Protein AF-A0A9D6YMU0-F1 (afdb_monomer)

Secondary structure (DSSP, 8-state):
-HHHHHHHHHHHHHGGG--HHHHHHHHHHHHHHH-TTHHHHHHHHHT--HHHHHHHHHHHH-TT------

Mean predicted aligned error: 4.19 Å

Radius of gyration: 11.44 Å; Cα contacts (8 Å, |Δi|>4): 64; chains: 1; bounding box: 34×21×24 Å

pLDDT: mean 90.86, std 11.92, range [48.5, 97.94]

Solvent-accessible surface area (backbone atoms only — not comparable to full-atom values): 3913 Å² total; per-residue (Å²): 109,73,63,32,53,55,52,30,51,54,48,62,72,44,48,89,81,42,56,76,64,58,45,33,39,51,47,14,52,53,16,61,73,61,41,87,64,14,49,62,46,44,20,66,35,71,71,49,56,55,64,54,28,52,52,22,40,54,29,70,78,34,74,85,56,67,82,77,90,120

Foldseek 3Di:
DVLLQVLLVVCVVCVVVDDPLRSLLSLLVQLVVVPPCSLVSSCVSNVHDSVSNVVSVVCVVPVVPDPPPD

Sequence (70 aa):
MKDEKLISERNKILSPFLDEKSRKLLCAAESKVIGHGGIAIVSKAIGVSRTTVSTGLKELENPERIDNSR

Nearest PDB structures (foldseek):
  4l5e-assembly1_A-2  TM=6.210E-01  e=8.128E+00  Aquifex aeolicus VF5

Structure (mmCIF, N/CA/C/O backbone):
data_AF-A0A9D6YMU0-F1
#
_entry.id   AF-A0A9D6YMU0-F1
#
loop_
_atom_site.group_PDB
_atom_site.id
_atom_site.type_symbol
_atom_site.label_atom_id
_atom_site.label_alt_id
_atom_site.label_comp_id
_atom_site.label_asym_id
_atom_site.label_entity_id
_atom_site.label_seq_id
_atom_site.pdbx_PDB_ins_code
_atom_site.Cartn_x
_atom_site.Cartn_y
_atom_site.Cartn_z
_atom_site.occupancy
_atom_site.B_iso_or_equiv
_atom_site.auth_seq_id
_atom_site.auth_comp_id
_atom_site.auth_asym_id
_atom_site.auth_atom_id
_atom_site.pdbx_PDB_model_num
ATOM 1 N N . MET A 1 1 ? -14.435 7.157 4.302 1.00 61.28 1 MET A N 1
ATOM 2 C CA . MET A 1 1 ? -14.557 6.572 5.665 1.00 61.28 1 MET A CA 1
ATOM 3 C C . MET A 1 1 ? -14.696 5.051 5.666 1.00 61.28 1 MET A C 1
ATOM 5 O O . MET A 1 1 ? -13.923 4.419 6.374 1.00 61.28 1 MET A O 1
ATOM 9 N N . LYS A 1 2 ? -15.628 4.444 4.909 1.00 73.44 2 LYS A N 1
ATOM 10 C CA . LYS A 1 2 ? -15.759 2.972 4.857 1.00 73.44 2 LYS A CA 1
ATOM 11 C C . LYS A 1 2 ? -14.511 2.303 4.264 1.00 73.44 2 LYS A C 1
ATOM 13 O O . LYS A 1 2 ? -13.982 1.380 4.875 1.00 73.44 2 LYS A O 1
ATOM 18 N N . ASP A 1 3 ? -13.988 2.847 3.166 1.00 82.56 3 ASP A N 1
ATOM 19 C CA . ASP A 1 3 ? -12.809 2.288 2.489 1.00 82.56 3 ASP A CA 1
ATOM 20 C C . ASP A 1 3 ? -11.546 2.412 3.344 1.00 82.56 3 ASP A C 1
ATOM 22 O O . ASP A 1 3 ? -10.830 1.434 3.520 1.00 82.56 3 ASP A O 1
ATOM 26 N N . GLU A 1 4 ? -11.326 3.565 3.989 1.00 91.44 4 GLU A N 1
ATOM 27 C CA . GLU A 1 4 ? -10.180 3.771 4.891 1.00 91.44 4 GLU A CA 1
ATOM 28 C C . GLU A 1 4 ? -10.115 2.710 6.002 1.00 91.44 4 GLU A C 1
ATOM 30 O O . GLU A 1 4 ? -9.049 2.158 6.277 1.00 91.44 4 GLU A O 1
ATOM 35 N N . LYS A 1 5 ? -11.260 2.375 6.613 1.00 95.06 5 LYS A N 1
ATOM 36 C CA . LYS A 1 5 ? -11.315 1.355 7.666 1.00 95.06 5 LYS A CA 1
ATOM 37 C C . LYS A 1 5 ? -10.973 -0.033 7.120 1.00 95.06 5 LYS A C 1
ATOM 39 O O . LYS A 1 5 ? -10.157 -0.728 7.714 1.00 95.06 5 LYS A O 1
ATOM 44 N N . LEU A 1 6 ? -11.557 -0.424 5.986 1.00 96.00 6 LEU A N 1
ATOM 45 C CA . LEU A 1 6 ? -11.311 -1.736 5.373 1.00 96.00 6 LEU A CA 1
ATOM 46 C C . LEU A 1 6 ? -9.850 -1.904 4.930 1.00 96.00 6 LEU A C 1
ATOM 48 O O . LEU A 1 6 ? -9.261 -2.967 5.124 1.00 96.00 6 LEU A O 1
ATOM 52 N N . ILE A 1 7 ? -9.248 -0.847 4.385 1.00 96.44 7 ILE A N 1
ATOM 53 C CA . ILE A 1 7 ? -7.838 -0.827 3.984 1.00 96.44 7 ILE A CA 1
ATOM 54 C C . ILE A 1 7 ? -6.932 -1.006 5.205 1.00 96.44 7 ILE A C 1
ATOM 56 O O . ILE A 1 7 ? -6.017 -1.830 5.183 1.00 96.44 7 ILE A O 1
ATOM 60 N N . SER A 1 8 ? -7.199 -0.254 6.277 1.00 96.12 8 SER A N 1
ATOM 61 C CA . SER A 1 8 ? -6.417 -0.328 7.512 1.00 96.12 8 SER A CA 1
ATOM 62 C C . SER A 1 8 ? -6.472 -1.728 8.129 1.00 96.12 8 SER A C 1
ATOM 64 O O . SER A 1 8 ? -5.433 -2.280 8.484 1.00 96.12 8 SER A O 1
ATOM 66 N N . GLU A 1 9 ? -7.657 -2.345 8.185 1.00 97.12 9 GLU A N 1
ATOM 67 C CA . GLU A 1 9 ? -7.827 -3.694 8.737 1.00 97.12 9 GLU A CA 1
ATOM 68 C C . GLU A 1 9 ? -7.080 -4.760 7.924 1.00 97.12 9 GLU A C 1
ATOM 70 O O . GLU A 1 9 ? -6.310 -5.532 8.494 1.00 97.12 9 GLU A O 1
ATOM 75 N N . ARG A 1 10 ? -7.197 -4.769 6.590 1.00 96.25 10 ARG A N 1
ATOM 76 C CA . ARG A 1 10 ? -6.416 -5.708 5.762 1.00 96.25 10 ARG A CA 1
ATOM 77 C C . ARG A 1 10 ? -4.911 -5.487 5.905 1.00 96.25 10 ARG A C 1
ATOM 79 O O . ARG A 1 10 ? -4.165 -6.460 5.992 1.00 96.25 10 ARG A O 1
ATOM 86 N N . ASN A 1 11 ? -4.455 -4.232 5.966 1.00 96.12 11 ASN A N 1
ATOM 87 C CA . ASN A 1 11 ? -3.046 -3.938 6.215 1.00 96.12 11 ASN A CA 1
ATOM 88 C C . ASN A 1 11 ? -2.594 -4.478 7.578 1.00 96.12 11 ASN A C 1
ATOM 90 O O . ASN A 1 11 ? -1.519 -5.062 7.651 1.00 96.12 11 ASN A O 1
ATOM 94 N N . LYS A 1 12 ? -3.387 -4.335 8.648 1.00 96.62 12 LYS A N 1
ATOM 95 C CA . LYS A 1 12 ? -3.053 -4.904 9.966 1.00 96.62 12 LYS A CA 1
ATOM 96 C C . LYS A 1 12 ? -2.958 -6.427 9.923 1.00 96.62 12 LYS A C 1
ATOM 98 O O . LYS A 1 12 ? -1.995 -6.971 10.448 1.00 96.62 12 LYS A O 1
ATOM 103 N N . ILE A 1 13 ? -3.914 -7.091 9.269 1.00 97.94 13 ILE A N 1
ATOM 104 C CA . ILE A 1 13 ? -3.945 -8.556 9.135 1.00 97.94 13 ILE A CA 1
ATOM 105 C C . ILE A 1 13 ? -2.701 -9.064 8.397 1.00 97.94 13 ILE A C 1
ATOM 107 O O . ILE A 1 13 ? -2.093 -10.042 8.821 1.00 97.94 13 ILE A O 1
ATOM 111 N N . LEU A 1 14 ? -2.302 -8.393 7.313 1.00 96.94 14 LEU A N 1
ATOM 112 C CA . LEU A 1 14 ? -1.166 -8.822 6.496 1.00 96.94 14 LEU A CA 1
ATOM 113 C C . LEU A 1 14 ? 0.188 -8.324 7.020 1.00 96.94 14 LEU A C 1
ATOM 115 O O . LEU A 1 14 ? 1.208 -8.931 6.719 1.00 96.94 14 LEU A O 1
ATOM 119 N N . SER A 1 15 ? 0.224 -7.258 7.825 1.00 95.25 15 SER A N 1
ATOM 120 C CA . SER A 1 15 ? 1.461 -6.614 8.299 1.00 95.25 15 SER A CA 1
ATOM 121 C C . SER A 1 15 ? 2.527 -7.561 8.870 1.00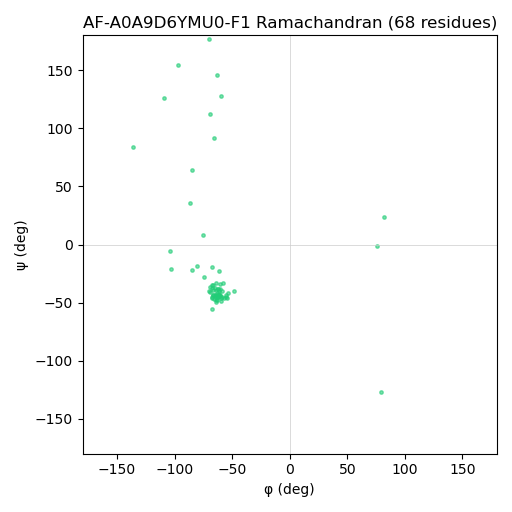 95.25 15 SER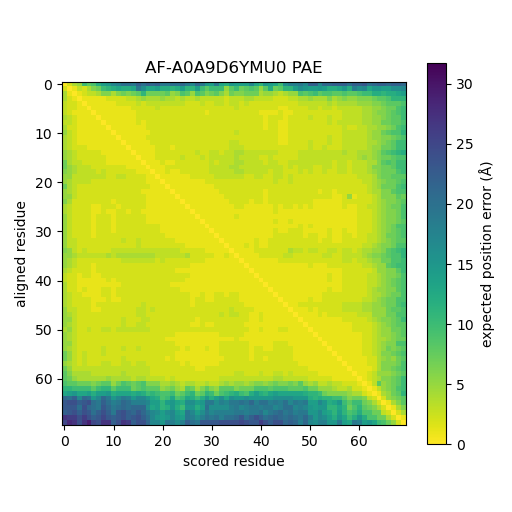 A C 1
ATOM 123 O O . SER A 1 15 ? 3.694 -7.310 8.580 1.00 95.25 15 SER A O 1
ATOM 125 N N . PRO A 1 16 ? 2.199 -8.608 9.653 1.00 96.94 16 PRO A N 1
ATOM 126 C CA . PRO A 1 16 ? 3.206 -9.536 10.177 1.00 96.94 16 PRO A CA 1
ATOM 127 C C . PRO A 1 16 ? 3.883 -10.404 9.107 1.00 96.94 16 PRO A C 1
ATOM 129 O O . PRO A 1 16 ? 4.947 -10.957 9.357 1.00 96.94 16 PRO A O 1
ATOM 132 N N . PHE A 1 17 ? 3.269 -10.535 7.930 1.00 96.94 17 PHE A N 1
ATOM 133 C CA . PHE A 1 17 ? 3.721 -11.405 6.842 1.00 96.94 17 PHE A CA 1
ATOM 134 C C . PHE A 1 17 ? 4.390 -10.637 5.699 1.00 96.94 17 PHE A C 1
ATOM 136 O O . PHE A 1 17 ? 4.875 -11.250 4.752 1.00 96.94 17 PHE A O 1
ATOM 143 N N . LEU A 1 18 ? 4.380 -9.303 5.758 1.00 94.44 18 LEU A N 1
ATOM 144 C CA . LEU A 1 18 ? 4.871 -8.438 4.692 1.00 94.44 18 LEU A CA 1
ATOM 145 C C . LEU A 1 18 ? 6.167 -7.742 5.102 1.00 94.44 18 LEU A C 1
ATOM 147 O O . LEU A 1 18 ? 6.213 -7.022 6.106 1.00 94.44 18 LEU A O 1
ATOM 151 N N . ASP A 1 19 ? 7.186 -7.893 4.261 1.00 94.06 19 ASP A N 1
ATOM 152 C CA . ASP A 1 19 ? 8.374 -7.041 4.267 1.00 94.06 19 ASP A CA 1
ATOM 153 C C . ASP A 1 19 ? 8.047 -5.615 3.767 1.00 94.06 19 ASP A C 1
ATOM 155 O O . ASP A 1 19 ? 6.915 -5.296 3.384 1.00 94.06 19 ASP A O 1
ATOM 159 N N . GLU A 1 20 ? 9.030 -4.711 3.781 1.00 91.25 20 GLU A N 1
ATOM 160 C CA . GLU A 1 20 ? 8.818 -3.322 3.346 1.00 91.25 20 GLU A CA 1
ATOM 161 C C . GLU A 1 20 ? 8.366 -3.239 1.877 1.00 91.25 20 GLU A C 1
ATOM 163 O O . GLU A 1 20 ? 7.483 -2.444 1.529 1.00 91.25 20 GLU A O 1
ATOM 168 N N . LYS A 1 21 ? 8.924 -4.103 1.019 1.00 92.06 21 LYS A N 1
ATOM 169 C CA . LYS A 1 21 ? 8.630 -4.133 -0.416 1.00 92.06 21 LYS A CA 1
ATOM 170 C C . LYS A 1 21 ? 7.194 -4.579 -0.680 1.00 92.06 21 LYS A C 1
ATOM 172 O O . LYS A 1 21 ? 6.426 -3.856 -1.311 1.00 92.06 21 LYS A O 1
ATOM 177 N N . SER A 1 22 ? 6.807 -5.742 -0.178 1.00 93.56 2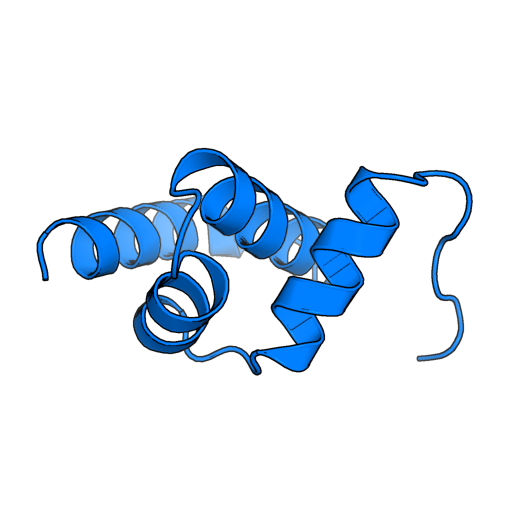2 SER A N 1
ATOM 178 C CA . SER A 1 22 ? 5.467 -6.310 -0.336 1.00 93.56 22 SER A CA 1
ATOM 179 C C . SER A 1 22 ? 4.394 -5.451 0.341 1.00 93.56 22 SER A C 1
ATOM 181 O O . SER A 1 22 ? 3.310 -5.283 -0.217 1.00 93.56 22 SER A O 1
ATOM 183 N N . ARG A 1 23 ? 4.707 -4.789 1.464 1.00 94.44 23 ARG A N 1
ATOM 184 C CA . ARG A 1 23 ? 3.828 -3.784 2.087 1.00 94.44 23 ARG A CA 1
ATOM 185 C C . ARG A 1 23 ? 3.585 -2.583 1.173 1.00 94.44 23 ARG A C 1
ATOM 187 O O . ARG A 1 23 ? 2.444 -2.148 1.021 1.00 94.44 23 ARG A O 1
ATOM 194 N N . LYS A 1 24 ? 4.629 -2.053 0.531 1.00 95.50 24 LYS A N 1
ATOM 195 C CA . LYS A 1 24 ? 4.503 -0.964 -0.452 1.00 95.50 24 LYS A CA 1
ATOM 196 C C . LYS A 1 24 ? 3.654 -1.389 -1.657 1.00 95.50 24 LYS A C 1
ATOM 198 O O . LYS A 1 24 ? 2.774 -0.631 -2.069 1.00 95.50 24 LYS A O 1
ATOM 203 N N . LEU 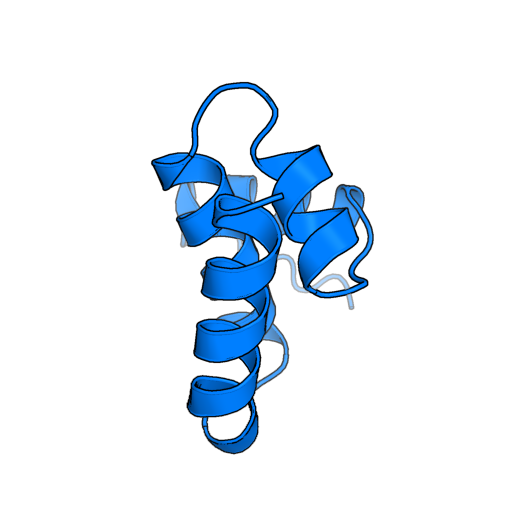A 1 25 ? 3.865 -2.601 -2.176 1.00 95.69 25 LEU A N 1
ATOM 204 C CA . LEU A 1 25 ? 3.078 -3.146 -3.288 1.00 95.69 25 LEU A CA 1
ATOM 205 C C . LEU A 1 25 ? 1.609 -3.369 -2.906 1.00 95.69 25 LEU A C 1
ATOM 207 O O . LEU A 1 25 ? 0.732 -3.059 -3.708 1.00 95.69 25 LEU A O 1
ATOM 211 N N . LEU A 1 26 ? 1.317 -3.809 -1.677 1.00 96.56 26 LEU A N 1
ATOM 212 C CA . LEU A 1 26 ? -0.057 -3.902 -1.173 1.00 96.56 26 LEU A CA 1
ATOM 213 C C . LEU A 1 26 ? -0.748 -2.530 -1.186 1.00 96.56 26 LEU A C 1
ATOM 215 O O . LEU A 1 26 ? -1.859 -2.408 -1.698 1.00 96.56 26 LEU A O 1
ATOM 219 N N . CYS A 1 27 ? -0.094 -1.486 -0.668 1.00 97.25 27 CYS A N 1
ATOM 220 C CA . CYS A 1 27 ? -0.638 -0.123 -0.679 1.00 97.25 27 CYS A CA 1
ATOM 221 C C . CYS A 1 27 ? -0.927 0.375 -2.106 1.00 97.25 27 CYS A C 1
ATOM 223 O O . CYS A 1 27 ? -1.941 1.032 -2.361 1.00 97.25 27 CYS A O 1
ATOM 225 N N . ALA A 1 28 ? -0.035 0.063 -3.045 1.00 97.44 28 ALA A N 1
ATOM 226 C CA . ALA A 1 28 ? -0.210 0.407 -4.447 1.00 97.44 28 ALA A CA 1
ATOM 227 C C . ALA A 1 28 ? -1.374 -0.360 -5.091 1.00 97.44 28 ALA A C 1
ATOM 229 O O . ALA A 1 28 ? -2.224 0.257 -5.733 1.00 97.44 28 ALA A O 1
ATOM 230 N N . ALA A 1 29 ? -1.464 -1.673 -4.867 1.00 97.19 29 ALA A N 1
ATOM 231 C CA . ALA A 1 29 ? -2.542 -2.512 -5.383 1.00 97.19 29 ALA A CA 1
ATOM 232 C C . ALA A 1 29 ? -3.911 -2.020 -4.894 1.00 97.19 29 ALA A C 1
ATOM 234 O O . ALA A 1 29 ? -4.827 -1.836 -5.691 1.00 97.19 29 ALA A O 1
ATOM 235 N N . GLU A 1 30 ? -4.019 -1.696 -3.607 1.00 97.00 30 GLU A N 1
ATOM 236 C CA . GLU A 1 30 ? -5.231 -1.115 -3.027 1.00 97.00 30 GLU A CA 1
ATOM 237 C C . GLU A 1 30 ? -5.627 0.200 -3.673 1.00 97.00 30 GLU A C 1
ATOM 239 O O . GLU A 1 30 ? -6.781 0.405 -4.042 1.00 97.00 30 GLU A O 1
ATOM 244 N N . SER A 1 31 ? -4.651 1.083 -3.860 1.00 97.12 31 SER A N 1
ATOM 245 C CA . SER A 1 31 ? -4.889 2.376 -4.496 1.00 97.12 31 SER A CA 1
ATOM 246 C C . SER A 1 31 ? -5.378 2.208 -5.931 1.00 97.12 31 SER A C 1
ATOM 248 O O . SER A 1 31 ? -6.262 2.945 -6.362 1.00 97.12 31 SER A O 1
ATOM 250 N N . LYS A 1 32 ? -4.833 1.221 -6.655 1.00 96.75 32 LYS A N 1
ATOM 251 C CA . LYS A 1 32 ? -5.237 0.887 -8.023 1.00 96.75 32 LYS A CA 1
ATOM 252 C C . LYS A 1 32 ? -6.675 0.372 -8.082 1.00 96.75 32 LYS A C 1
ATOM 254 O O . LYS A 1 32 ? -7.418 0.801 -8.956 1.00 96.75 32 LYS A O 1
ATOM 259 N N . VAL A 1 33 ? -7.064 -0.505 -7.154 1.00 96.44 33 VAL A N 1
ATOM 260 C CA . VAL A 1 33 ? -8.423 -1.074 -7.081 1.00 96.44 33 VAL A CA 1
ATOM 261 C C . VAL A 1 33 ? -9.463 -0.009 -6.727 1.00 96.44 33 VAL A C 1
ATOM 263 O O . VAL A 1 33 ? -10.546 -0.002 -7.304 1.00 96.44 33 VAL A O 1
ATOM 266 N N . ILE A 1 34 ? -9.133 0.916 -5.822 1.00 95.19 34 ILE A N 1
ATOM 267 C CA . ILE A 1 34 ? -10.017 2.038 -5.461 1.00 95.19 34 ILE A CA 1
ATOM 268 C C . ILE A 1 34 ? -10.202 3.005 -6.641 1.00 95.19 34 ILE A C 1
ATOM 270 O O . ILE A 1 34 ? -11.275 3.581 -6.813 1.00 95.19 34 ILE A O 1
ATOM 274 N N . GLY A 1 35 ? -9.162 3.201 -7.456 1.00 94.50 35 GLY A N 1
ATOM 275 C CA . GLY A 1 35 ? -9.195 4.111 -8.595 1.00 94.50 35 GLY A CA 1
ATOM 276 C C . GLY A 1 35 ? -9.013 5.573 -8.180 1.00 94.50 35 GLY A C 1
ATOM 277 O O . GLY A 1 35 ? -8.029 5.932 -7.525 1.00 94.50 35 GLY A O 1
ATOM 278 N N . HIS A 1 36 ? -9.927 6.454 -8.601 1.00 95.38 36 HIS A N 1
ATOM 279 C CA . HIS A 1 36 ? -9.777 7.896 -8.385 1.00 95.38 36 HIS A CA 1
ATOM 280 C C . HIS A 1 36 ? -9.681 8.240 -6.889 1.00 95.38 36 HIS A C 1
ATOM 282 O O . HIS A 1 36 ? -10.513 7.838 -6.082 1.00 95.38 36 HIS A O 1
ATOM 288 N N . GLY A 1 37 ? -8.641 8.987 -6.508 1.00 95.62 37 GLY A N 1
ATOM 289 C CA . GLY A 1 37 ? -8.374 9.334 -5.108 1.00 95.62 37 GLY A CA 1
ATOM 290 C C . GLY A 1 37 ? -7.774 8.204 -4.257 1.00 95.62 37 GLY A C 1
ATOM 291 O O . GLY A 1 37 ? -7.429 8.454 -3.100 1.00 95.62 37 GLY A O 1
ATOM 292 N N . GLY A 1 38 ? -7.567 7.003 -4.813 1.00 96.94 38 GLY A N 1
ATOM 293 C CA . GLY A 1 38 ? -7.062 5.831 -4.088 1.00 96.94 38 GLY A CA 1
ATOM 294 C C . GLY A 1 38 ? -5.751 6.085 -3.346 1.00 96.94 38 GLY A C 1
ATOM 295 O O . GLY A 1 38 ? -5.637 5.741 -2.173 1.00 96.94 38 GLY A O 1
ATOM 296 N N . ILE A 1 39 ? -4.808 6.808 -3.965 1.00 97.88 39 ILE A N 1
ATOM 297 C CA . ILE A 1 39 ? -3.533 7.187 -3.329 1.00 97.88 39 ILE A CA 1
ATOM 298 C C . ILE A 1 39 ? -3.759 7.972 -2.031 1.00 97.88 39 ILE A C 1
ATOM 300 O O . ILE A 1 39 ? -3.113 7.703 -1.019 1.00 97.88 39 ILE A O 1
ATOM 304 N N . ALA A 1 40 ? -4.662 8.955 -2.045 1.00 97.25 40 ALA A N 1
ATOM 305 C CA . ALA A 1 40 ? -4.935 9.783 -0.875 1.00 97.25 40 ALA A CA 1
ATOM 306 C C . ALA A 1 40 ? -5.654 8.983 0.221 1.00 97.25 40 ALA A C 1
ATOM 308 O O . ALA A 1 40 ? -5.313 9.118 1.396 1.00 97.25 40 ALA A O 1
ATOM 309 N N . ILE A 1 41 ? -6.604 8.129 -0.171 1.00 97.62 41 ILE A N 1
ATOM 310 C CA . ILE A 1 41 ? -7.371 7.273 0.740 1.00 97.62 41 ILE A CA 1
ATOM 311 C C . ILE A 1 41 ? -6.447 6.263 1.434 1.00 97.62 41 ILE A C 1
ATOM 313 O O . ILE A 1 41 ? -6.453 6.177 2.660 1.00 97.62 41 ILE A O 1
ATOM 317 N N . VAL A 1 42 ? -5.608 5.547 0.682 1.00 97.62 42 VAL A N 1
ATOM 318 C CA . VAL A 1 42 ? -4.680 4.540 1.227 1.00 97.62 42 VAL A CA 1
ATOM 319 C C . VAL A 1 42 ? -3.597 5.182 2.088 1.00 97.62 42 VAL A C 1
ATOM 321 O O . VAL A 1 42 ? -3.315 4.694 3.182 1.00 97.62 42 VAL A O 1
ATOM 324 N N . SER A 1 43 ? -3.026 6.303 1.635 1.00 97.25 43 SER A N 1
ATOM 325 C CA . SER A 1 43 ? -2.045 7.074 2.409 1.00 97.25 43 SER A CA 1
ATOM 326 C C . SER A 1 43 ? -2.598 7.448 3.785 1.00 97.25 43 SER A C 1
ATOM 328 O O . SER A 1 43 ? -1.936 7.218 4.795 1.00 97.25 43 SER A O 1
ATOM 330 N N . LYS A 1 44 ? -3.843 7.933 3.838 1.00 96.88 44 LYS A N 1
ATOM 331 C CA . LYS A 1 44 ? -4.519 8.282 5.089 1.00 96.88 44 LYS A CA 1
ATOM 332 C C . LYS A 1 44 ? -4.861 7.056 5.946 1.00 96.88 44 LYS A C 1
ATOM 334 O O . LYS A 1 44 ? -4.696 7.106 7.158 1.00 96.88 44 LYS A O 1
ATOM 339 N N . ALA A 1 45 ? -5.312 5.965 5.329 1.00 96.75 45 ALA A N 1
ATOM 340 C CA . ALA A 1 45 ? -5.742 4.752 6.026 1.00 96.75 45 ALA A CA 1
ATOM 341 C C . ALA A 1 45 ? -4.597 3.976 6.699 1.00 96.75 45 ALA A C 1
ATOM 343 O O . ALA A 1 45 ? -4.786 3.385 7.763 1.00 96.75 45 ALA A O 1
ATOM 344 N N . ILE A 1 46 ? -3.428 3.943 6.054 1.00 95.62 46 ILE A N 1
ATOM 345 C CA . ILE A 1 46 ? -2.265 3.155 6.491 1.00 95.62 46 ILE A CA 1
ATOM 346 C C . ILE A 1 46 ? -1.199 4.041 7.156 1.00 95.62 46 ILE A C 1
ATOM 348 O O . ILE A 1 46 ? -0.389 3.544 7.932 1.00 95.62 46 ILE A O 1
ATOM 352 N N . GLY A 1 47 ? -1.200 5.352 6.893 1.00 95.44 47 GLY A N 1
ATOM 353 C CA . GLY A 1 47 ? -0.201 6.282 7.428 1.00 95.44 47 GLY A CA 1
ATOM 354 C C . GLY A 1 47 ? 1.109 6.305 6.634 1.00 95.44 47 GLY A C 1
ATOM 355 O O . GLY A 1 47 ? 2.152 6.665 7.169 1.00 95.44 47 GLY A O 1
ATOM 356 N N . VAL A 1 48 ? 1.076 5.918 5.355 1.00 95.50 48 VAL A N 1
ATOM 357 C CA . VAL A 1 48 ? 2.236 5.975 4.448 1.00 95.50 48 VAL A CA 1
ATOM 358 C C . VAL A 1 48 ? 2.216 7.238 3.597 1.00 95.50 48 VAL A C 1
ATOM 360 O O . VAL A 1 48 ? 1.154 7.788 3.299 1.00 95.50 48 VAL A O 1
ATOM 363 N N . SER A 1 49 ? 3.388 7.689 3.145 1.00 97.00 49 SER A N 1
ATOM 364 C CA . SER A 1 49 ? 3.475 8.838 2.240 1.00 97.00 49 SER A CA 1
ATOM 365 C C . SER A 1 49 ? 2.787 8.550 0.896 1.00 97.00 49 SER A C 1
ATOM 367 O O . SER A 1 49 ? 2.849 7.433 0.377 1.00 97.00 49 SER A O 1
ATOM 369 N N . ARG A 1 50 ? 2.176 9.572 0.281 1.00 97.25 50 ARG A N 1
ATOM 370 C CA . ARG A 1 50 ? 1.607 9.456 -1.077 1.00 97.25 50 ARG A CA 1
ATOM 371 C C . ARG A 1 50 ? 2.666 9.044 -2.104 1.00 97.25 50 ARG A C 1
ATOM 373 O O . ARG A 1 50 ? 2.358 8.295 -3.027 1.00 97.25 50 ARG A O 1
ATOM 380 N N . THR A 1 51 ? 3.910 9.484 -1.911 1.00 96.62 51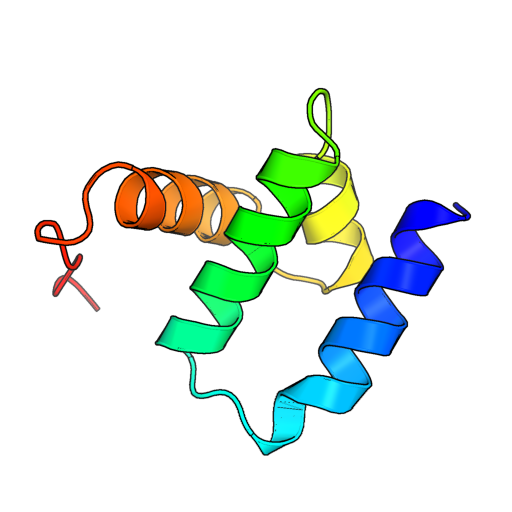 THR A N 1
ATOM 381 C CA . THR A 1 51 ? 5.056 9.098 -2.743 1.00 96.62 51 THR A CA 1
ATOM 382 C C . THR A 1 51 ? 5.326 7.600 -2.658 1.00 96.62 51 THR A C 1
ATOM 384 O O . THR A 1 51 ? 5.482 6.972 -3.693 1.00 96.62 51 THR A O 1
ATOM 387 N N . THR A 1 52 ? 5.290 6.998 -1.462 1.00 95.69 52 THR A N 1
ATOM 388 C CA . THR A 1 52 ? 5.450 5.543 -1.277 1.00 95.69 52 THR A CA 1
ATOM 389 C C . THR A 1 52 ? 4.431 4.764 -2.108 1.00 95.69 52 THR A C 1
ATOM 391 O O . THR A 1 52 ? 4.788 3.815 -2.800 1.00 95.69 52 THR A O 1
ATOM 394 N N . VAL A 1 53 ? 3.170 5.195 -2.075 1.00 96.88 53 VAL A N 1
ATOM 395 C CA . VAL A 1 53 ? 2.084 4.566 -2.836 1.00 96.88 53 VAL A CA 1
ATOM 396 C C . VAL A 1 53 ? 2.276 4.759 -4.343 1.00 96.88 53 VAL A C 1
ATOM 398 O O . VAL A 1 53 ? 2.147 3.808 -5.108 1.00 96.88 53 VAL A O 1
ATOM 401 N N . SER A 1 54 ? 2.623 5.975 -4.774 1.00 96.06 54 SER A N 1
ATOM 402 C CA . SER A 1 54 ? 2.874 6.293 -6.184 1.00 96.06 54 SER A CA 1
ATOM 403 C C . SER A 1 54 ? 4.064 5.519 -6.758 1.00 96.06 54 SER A C 1
ATOM 405 O O . SER A 1 54 ? 3.973 4.995 -7.864 1.00 96.06 54 SER A O 1
ATOM 407 N N . THR A 1 55 ? 5.159 5.393 -6.006 1.00 9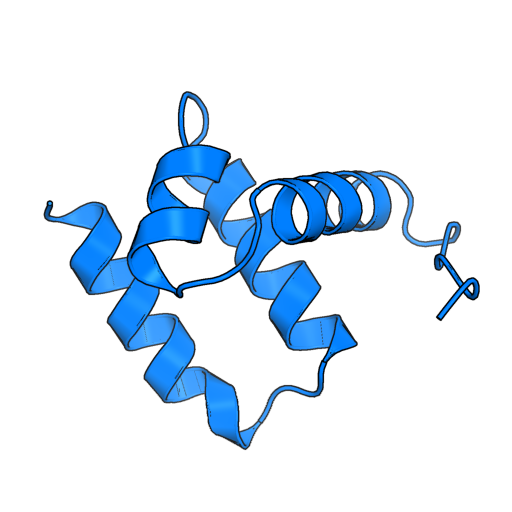4.25 55 THR A N 1
ATOM 408 C CA . THR A 1 55 ? 6.312 4.572 -6.395 1.00 94.25 55 THR A CA 1
ATOM 409 C C . THR A 1 55 ? 5.922 3.100 -6.495 1.00 94.25 55 THR A C 1
ATOM 411 O O . THR A 1 55 ? 6.223 2.468 -7.500 1.00 94.25 55 THR A O 1
ATOM 414 N N . GLY A 1 56 ? 5.169 2.570 -5.525 1.00 95.00 56 GLY A N 1
ATOM 415 C CA . GLY A 1 56 ? 4.665 1.197 -5.600 1.00 95.00 56 GLY A CA 1
ATOM 416 C C . GLY A 1 56 ? 3.761 0.944 -6.815 1.00 95.00 56 GLY A C 1
ATOM 417 O O . GLY A 1 56 ? 3.809 -0.136 -7.391 1.00 95.00 56 GLY A O 1
ATOM 418 N N . LEU A 1 57 ? 2.967 1.932 -7.252 1.00 95.81 57 LEU A N 1
ATOM 419 C CA . LEU A 1 57 ? 2.162 1.820 -8.479 1.00 95.81 57 LEU A CA 1
ATOM 420 C C . LEU A 1 57 ? 3.048 1.691 -9.721 1.00 95.81 57 LEU A C 1
ATOM 422 O O . LEU A 1 57 ? 2.797 0.826 -10.554 1.00 95.81 57 LEU A O 1
ATOM 426 N N . LYS A 1 58 ? 4.111 2.499 -9.806 1.00 94.00 58 LYS A N 1
ATOM 427 C CA . LYS A 1 58 ? 5.096 2.408 -10.894 1.00 94.00 58 LYS A CA 1
ATOM 428 C C . LYS A 1 58 ? 5.807 1.053 -10.904 1.00 94.00 58 LYS A C 1
ATOM 430 O O . LYS A 1 58 ? 6.044 0.508 -11.974 1.00 94.00 58 LYS A O 1
ATOM 435 N N . GLU A 1 59 ? 6.118 0.506 -9.731 1.00 92.38 59 GLU A N 1
ATOM 436 C CA . GLU A 1 59 ? 6.706 -0.835 -9.595 1.00 92.38 59 GLU A CA 1
ATOM 437 C C . GLU A 1 59 ? 5.729 -1.944 -10.013 1.00 92.38 59 GLU A C 1
ATOM 439 O O . GLU A 1 59 ? 6.139 -2.908 -10.649 1.00 92.38 59 GLU A O 1
ATOM 444 N N . LEU A 1 60 ? 4.430 -1.816 -9.717 1.00 92.88 60 LEU A N 1
ATOM 445 C CA . LEU A 1 60 ? 3.418 -2.768 -10.196 1.00 92.88 60 LEU A CA 1
ATOM 446 C C . LEU A 1 60 ? 3.221 -2.711 -11.716 1.00 92.88 60 LEU A C 1
ATOM 448 O O . LEU A 1 60 ? 2.922 -3.730 -12.332 1.00 92.88 60 LEU A O 1
ATOM 452 N N . GLU A 1 61 ? 3.338 -1.526 -12.317 1.00 90.69 61 GLU A N 1
ATOM 453 C CA . GLU A 1 61 ? 3.261 -1.342 -13.772 1.00 90.69 61 GLU A CA 1
ATOM 454 C C . GLU A 1 61 ? 4.524 -1.819 -14.489 1.00 90.69 61 GLU A C 1
ATOM 456 O O . GLU A 1 61 ? 4.453 -2.230 -15.646 1.00 90.69 61 GLU A O 1
ATOM 461 N N . ASN A 1 62 ? 5.670 -1.788 -13.807 1.00 88.81 62 ASN A N 1
ATOM 462 C CA . ASN A 1 62 ? 6.941 -2.256 -14.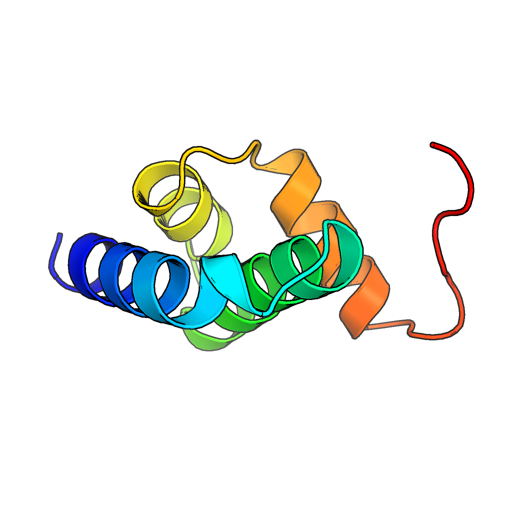337 1.00 88.81 62 ASN A CA 1
ATOM 463 C C . ASN A 1 62 ? 7.706 -3.087 -13.287 1.00 88.81 62 ASN A C 1
ATOM 465 O O . ASN A 1 62 ? 8.581 -2.549 -12.601 1.00 88.81 62 ASN A O 1
ATOM 469 N N . PRO A 1 63 ? 7.405 -4.396 -13.175 1.00 79.62 63 PRO A N 1
ATOM 470 C CA . PRO A 1 63 ? 7.970 -5.274 -12.146 1.00 79.62 63 PRO A CA 1
ATOM 471 C C . PRO A 1 63 ? 9.495 -5.430 -12.202 1.00 79.62 63 PRO A C 1
ATOM 473 O O . PRO A 1 63 ? 10.114 -5.768 -11.194 1.00 79.62 63 PRO A O 1
ATOM 476 N N . GLU A 1 64 ? 10.106 -5.177 -13.363 1.00 76.75 64 GLU A N 1
ATOM 477 C CA . GLU A 1 64 ? 11.561 -5.227 -13.550 1.00 76.75 64 GLU A CA 1
ATOM 478 C C . GLU A 1 64 ? 12.258 -3.950 -13.067 1.00 76.75 64 GLU A C 1
ATOM 480 O O . GLU A 1 64 ? 13.452 -3.953 -12.766 1.00 76.75 64 GLU A O 1
ATOM 485 N N . ARG A 1 65 ? 11.507 -2.853 -12.919 1.00 65.88 65 ARG A N 1
ATOM 486 C CA . ARG A 1 65 ? 11.994 -1.590 -12.368 1.00 65.88 65 ARG A CA 1
ATOM 487 C C . ARG A 1 65 ? 11.907 -1.630 -10.846 1.00 65.88 65 ARG A C 1
ATOM 489 O O . ARG A 1 65 ? 11.158 -0.876 -10.232 1.00 65.88 65 ARG A O 1
ATOM 496 N N . ILE A 1 66 ? 12.673 -2.527 -10.232 1.00 61.38 66 ILE A N 1
ATOM 497 C CA . ILE A 1 66 ? 12.884 -2.490 -8.786 1.00 61.38 66 ILE A CA 1
ATOM 498 C C . ILE A 1 66 ? 13.733 -1.252 -8.510 1.00 61.38 66 ILE A C 1
ATOM 500 O O . ILE A 1 66 ? 14.888 -1.172 -8.929 1.00 61.38 66 ILE A O 1
ATOM 504 N N . ASP A 1 67 ? 13.136 -0.265 -7.848 1.00 61.25 67 ASP A N 1
ATOM 505 C CA . ASP A 1 67 ? 13.873 0.882 -7.342 1.00 61.25 67 ASP A CA 1
ATOM 506 C C . ASP A 1 67 ? 14.830 0.403 -6.241 1.00 61.25 67 ASP A C 1
ATOM 508 O O . ASP A 1 67 ? 14.457 0.277 -5.076 1.00 61.25 67 ASP A O 1
ATOM 512 N N . ASN A 1 68 ? 16.057 0.070 -6.644 1.00 54.75 68 ASN A N 1
ATOM 513 C CA . ASN A 1 68 ? 17.153 -0.300 -5.752 1.00 54.75 68 ASN A CA 1
ATOM 514 C C . ASN A 1 68 ? 17.759 0.929 -5.042 1.00 54.75 68 ASN A C 1
ATOM 516 O O . ASN A 1 68 ? 18.805 0.799 -4.415 1.00 54.75 68 ASN A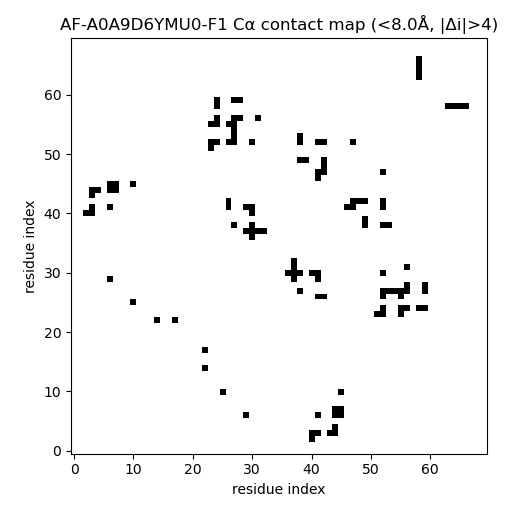 O 1
ATOM 520 N N . SER A 1 69 ? 17.167 2.129 -5.146 1.00 53.91 69 SER A N 1
ATOM 521 C CA . SER A 1 69 ? 17.741 3.357 -4.580 1.00 53.91 69 SER A CA 1
ATOM 522 C C . SER A 1 69 ? 17.374 3.614 -3.106 1.00 53.91 69 SER A C 1
ATOM 524 O O . SER A 1 69 ? 17.183 4.770 -2.714 1.00 53.91 69 SER A O 1
ATOM 526 N N . ARG A 1 70 ? 17.252 2.577 -2.271 1.00 48.50 70 ARG A N 1
ATOM 527 C CA . ARG A 1 70 ? 17.067 2.739 -0.819 1.00 48.50 70 ARG A CA 1
ATOM 528 C C . ARG A 1 70 ? 17.985 1.839 -0.021 1.00 48.50 70 ARG A C 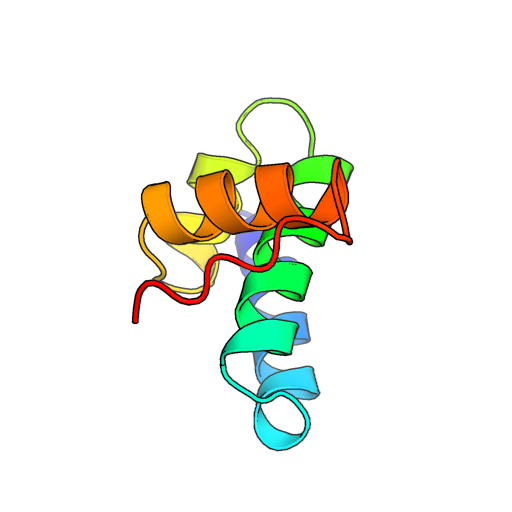1
ATOM 530 O O . ARG A 1 70 ? 17.976 0.622 -0.299 1.00 48.50 70 ARG A O 1
#